Protein AF-A0AAV2S7S5-F1 (afdb_monomer_lite)

pLDDT: mean 85.5, std 11.28, range [44.62, 97.06]

Radius of gyration: 20.12 Å; chains: 1; bounding box: 45×41×48 Å

Secondary structure (DSSP, 8-state):
-------TTSPPPTT----------TTS-SSHHHHTT-TTTSHHHHHHHHSSHHHHS-TTTSTTTSSGGG-EEE-TTS-EEEHHHHIIIIIHHHHHHHTT-

Organism: Meganyctiphanes norvegica (NCBI:txid48144)

Foldseek 3Di:
DDDDPDDPPDDDDPPDDDDDDFDDDPPDQQLVCCVVVVLPPGRSSVCVVVDCRNQPRDCVRCVPCNHLQNDWDQDPVRDIHRPVVCCVPPVVVVVVVVVVD

Sequence (101 aa):
IRFSKRALHAPVPEGTLLVDSYACDSNALPGNGYWLNMLSSNGDGAAACSSGVTELHNSYVNTSAVCGSNLNVLAPNGKIDHISDYARIYLQHYDKESSSK

InterPro domains:
  IPR032063 ADP-ribosylhydrolase MavL-like [PF16062] (8-88)

Structure (mmCIF, N/CA/C/O backbone):
data_AF-A0AAV2S7S5-F1
#
_entry.id   AF-A0AAV2S7S5-F1
#
loop_
_atom_site.group_PDB
_atom_site.id
_atom_site.type_symbol
_atom_site.label_atom_id
_atom_site.label_alt_id
_atom_site.label_comp_id
_atom_site.label_asym_id
_atom_site.label_entity_id
_atom_site.label_seq_id
_atom_site.pdbx_PDB_ins_code
_atom_site.Cartn_x
_atom_site.Cartn_y
_atom_site.Cartn_z
_atom_site.occupancy
_atom_site.B_iso_or_equiv
_atom_site.auth_seq_id
_atom_site.auth_comp_id
_atom_site.auth_asym_id
_atom_site.auth_atom_id
_atom_site.pdbx_PDB_model_num
ATOM 1 N N . ILE A 1 1 ? 22.597 -8.165 9.514 1.00 83.06 1 ILE A N 1
ATOM 2 C CA . ILE A 1 1 ? 22.2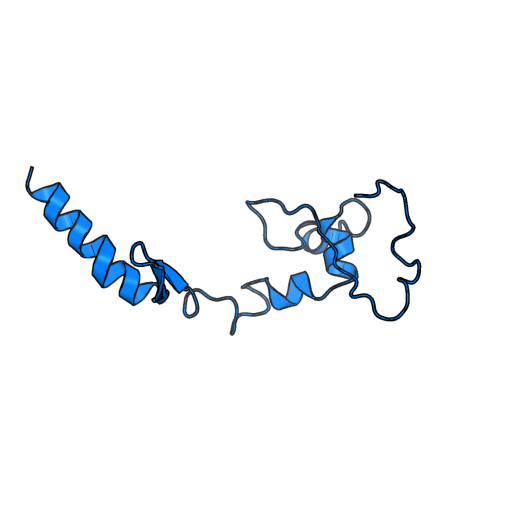35 -7.055 8.594 1.00 83.06 1 ILE A CA 1
ATOM 3 C C . ILE A 1 1 ? 23.429 -6.812 7.674 1.00 83.06 1 ILE A C 1
ATOM 5 O O . ILE A 1 1 ? 24.534 -6.686 8.187 1.00 83.06 1 ILE A O 1
ATOM 9 N N . ARG A 1 2 ? 23.242 -6.836 6.345 1.00 87.19 2 ARG A N 1
ATOM 10 C CA . ARG A 1 2 ? 24.316 -6.664 5.346 1.00 87.19 2 ARG A CA 1
ATOM 11 C C . ARG A 1 2 ? 24.067 -5.383 4.554 1.00 87.19 2 ARG A C 1
ATOM 13 O O . ARG A 1 2 ? 23.088 -5.310 3.821 1.00 87.19 2 ARG A O 1
ATOM 20 N N . PHE A 1 3 ? 24.966 -4.411 4.655 1.00 91.12 3 PHE A N 1
ATOM 21 C CA . PHE A 1 3 ? 24.925 -3.206 3.826 1.00 91.12 3 PHE A CA 1
ATOM 22 C C . PHE A 1 3 ? 25.658 -3.475 2.508 1.00 91.12 3 PHE A C 1
ATOM 24 O O . PHE A 1 3 ? 26.828 -3.856 2.514 1.00 91.12 3 PHE A O 1
ATOM 31 N N . SER A 1 4 ? 24.979 -3.332 1.368 1.00 87.94 4 SER A N 1
ATOM 32 C CA . SER A 1 4 ? 25.592 -3.551 0.051 1.00 87.94 4 SER A CA 1
ATOM 33 C C . SER A 1 4 ? 24.877 -2.772 -1.047 1.00 87.94 4 SER A C 1
ATOM 35 O O . SER A 1 4 ? 23.653 -2.688 -1.033 1.00 87.94 4 SER A O 1
ATOM 37 N N . LYS A 1 5 ? 25.626 -2.286 -2.042 1.00 83.62 5 LYS A N 1
ATOM 38 C CA . LYS A 1 5 ? 25.084 -1.711 -3.286 1.00 83.62 5 LYS A CA 1
ATOM 39 C C . LYS A 1 5 ? 24.757 -2.820 -4.295 1.00 83.62 5 LYS A C 1
ATOM 41 O O . LYS A 1 5 ? 25.356 -2.896 -5.364 1.00 83.62 5 LYS A O 1
ATOM 46 N N . ARG A 1 6 ? 23.884 -3.752 -3.913 1.00 83.62 6 ARG A N 1
ATOM 47 C CA . ARG A 1 6 ? 23.437 -4.837 -4.799 1.00 83.62 6 ARG A CA 1
ATOM 48 C C . ARG A 1 6 ? 22.590 -4.248 -5.933 1.00 83.62 6 ARG A C 1
ATOM 50 O O . ARG A 1 6 ? 21.778 -3.364 -5.686 1.00 83.62 6 ARG A O 1
ATOM 57 N N . ALA A 1 7 ? 22.760 -4.749 -7.155 1.00 80.69 7 ALA A N 1
ATOM 58 C CA . ALA A 1 7 ? 21.891 -4.375 -8.267 1.00 80.69 7 ALA A CA 1
ATOM 59 C C . ALA A 1 7 ? 20.449 -4.843 -7.999 1.00 80.69 7 ALA A C 1
ATOM 61 O O . ALA A 1 7 ? 20.242 -6.003 -7.641 1.00 80.69 7 ALA A O 1
ATOM 62 N N . LEU A 1 8 ? 19.463 -3.959 -8.192 1.00 72.44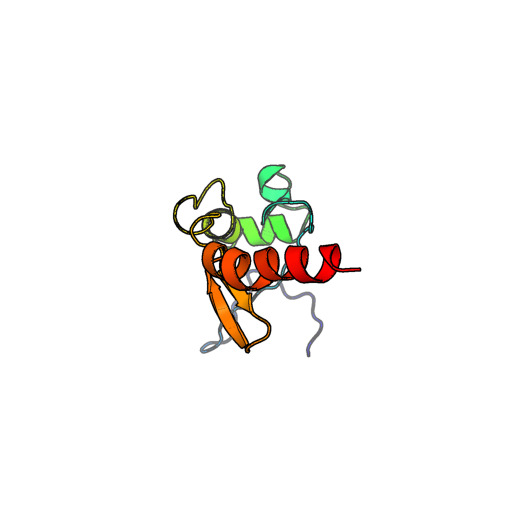 8 LEU A N 1
ATOM 63 C CA . LEU A 1 8 ? 18.043 -4.235 -7.918 1.00 72.44 8 LEU A CA 1
ATOM 64 C C . LEU A 1 8 ? 17.517 -5.464 -8.678 1.00 72.44 8 LEU A C 1
ATOM 66 O O . LEU A 1 8 ? 16.792 -6.271 -8.113 1.00 72.44 8 LEU A O 1
ATOM 70 N N . HIS A 1 9 ? 17.948 -5.644 -9.929 1.00 77.19 9 HIS A N 1
ATOM 71 C CA . HIS A 1 9 ? 17.524 -6.743 -10.804 1.00 77.19 9 HIS A CA 1
ATOM 72 C C . HIS A 1 9 ? 18.302 -8.051 -10.589 1.00 77.19 9 HIS A C 1
ATOM 74 O O . HIS A 1 9 ? 18.075 -9.025 -11.304 1.00 77.19 9 HIS A O 1
ATOM 80 N N . ALA A 1 10 ? 19.259 -8.089 -9.656 1.00 86.69 10 ALA A N 1
ATOM 81 C CA . ALA A 1 10 ? 19.981 -9.323 -9.388 1.00 86.69 10 ALA A CA 1
ATOM 82 C C . ALA A 1 10 ? 19.010 -10.384 -8.828 1.00 86.69 10 ALA A C 1
ATOM 84 O O . ALA A 1 10 ? 18.141 -10.048 -8.015 1.00 86.69 10 ALA A O 1
ATOM 85 N N . PRO A 1 11 ? 19.168 -11.668 -9.189 1.00 88.50 11 PRO A N 1
ATOM 86 C CA . PRO A 1 11 ? 18.337 -12.734 -8.643 1.00 88.50 11 PRO A CA 1
ATOM 87 C C . PRO A 1 11 ? 18.557 -12.874 -7.134 1.00 88.50 11 PRO A C 1
ATOM 89 O O . PRO A 1 11 ? 19.672 -12.687 -6.625 1.00 88.50 11 PRO A O 1
ATOM 92 N N . VAL A 1 12 ? 17.479 -13.151 -6.401 1.00 90.62 12 VAL A N 1
ATOM 93 C CA . VAL A 1 12 ? 17.554 -13.556 -4.991 1.00 90.62 12 VAL A CA 1
ATOM 94 C C . VAL A 1 12 ? 17.802 -15.066 -4.905 1.00 90.62 12 VAL A C 1
ATOM 96 O O . VAL A 1 12 ? 17.445 -15.778 -5.845 1.00 90.62 12 VAL A O 1
ATOM 99 N N . PRO A 1 13 ? 18.437 -15.573 -3.831 1.00 92.75 13 PRO A N 1
ATOM 100 C CA . PRO A 1 13 ? 18.617 -17.010 -3.650 1.00 92.75 13 PRO A CA 1
ATOM 101 C C . PRO A 1 13 ? 17.288 -17.766 -3.726 1.00 92.75 13 PRO A C 1
ATOM 103 O O . PRO A 1 13 ? 16.247 -17.259 -3.302 1.00 92.75 13 PRO A O 1
ATOM 106 N N . GLU A 1 14 ? 17.329 -18.990 -4.241 1.00 95.31 14 GLU A N 1
ATOM 107 C CA . GLU A 1 14 ? 16.149 -19.849 -4.307 1.00 95.31 14 GLU A CA 1
ATOM 108 C C . GLU A 1 14 ? 15.564 -20.096 -2.905 1.00 95.31 14 GLU A C 1
ATOM 110 O O . GLU A 1 14 ? 16.291 -20.162 -1.912 1.00 95.31 14 GLU A O 1
ATOM 115 N N . GLY A 1 15 ? 14.234 -20.181 -2.814 1.00 96.19 15 GLY A N 1
ATOM 116 C CA . GLY A 1 15 ? 13.525 -20.354 -1.543 1.00 96.19 15 GLY A CA 1
ATOM 117 C C . GLY A 1 15 ? 13.441 -19.095 -0.671 1.00 96.19 15 GLY A C 1
ATOM 118 O O . GLY A 1 15 ? 13.037 -19.192 0.486 1.00 96.19 15 GLY A O 1
ATOM 119 N N . THR A 1 16 ? 13.801 -17.917 -1.194 1.00 93.56 16 THR A N 1
ATOM 120 C CA . THR A 1 16 ? 13.676 -16.640 -0.471 1.00 93.56 16 THR A CA 1
ATOM 121 C C . THR A 1 16 ? 12.552 -15.764 -1.028 1.00 93.56 16 THR A C 1
ATOM 123 O O . THR A 1 16 ? 12.252 -15.800 -2.219 1.00 93.56 16 THR A O 1
ATOM 126 N N . LEU A 1 17 ? 11.929 -14.961 -0.156 1.00 89.81 17 LEU A N 1
ATOM 127 C CA . LEU A 1 17 ? 10.979 -13.916 -0.541 1.00 89.81 17 LEU A CA 1
ATOM 128 C C . LEU A 1 17 ? 11.723 -12.583 -0.677 1.00 89.81 17 LEU A C 1
ATOM 130 O O . LEU A 1 17 ? 12.357 -12.127 0.276 1.00 89.81 17 LEU A O 1
ATOM 134 N N . LEU A 1 18 ? 11.629 -11.949 -1.847 1.00 87.81 18 LEU A N 1
ATOM 135 C CA . LEU A 1 18 ? 12.118 -10.587 -2.039 1.00 87.81 18 LEU A CA 1
ATOM 136 C C . LEU A 1 18 ? 11.160 -9.610 -1.349 1.00 87.81 18 LEU A C 1
ATOM 138 O O . LEU A 1 18 ? 9.992 -9.518 -1.715 1.00 87.81 18 LEU A O 1
ATOM 142 N N . VAL A 1 19 ? 11.675 -8.880 -0.363 1.00 87.38 19 VAL A N 1
ATOM 143 C CA . VAL A 1 19 ? 10.973 -7.786 0.311 1.00 87.38 19 VAL A CA 1
ATOM 144 C C . VAL A 1 19 ? 11.781 -6.520 0.086 1.00 87.38 19 VAL A C 1
ATOM 146 O O . VAL A 1 19 ? 12.994 -6.523 0.304 1.00 87.38 19 VAL A O 1
ATOM 149 N N . ASP A 1 20 ? 11.109 -5.458 -0.341 1.00 83.12 20 ASP A N 1
ATOM 150 C CA . ASP A 1 20 ? 11.706 -4.142 -0.526 1.00 83.12 20 ASP A CA 1
ATOM 151 C C . ASP A 1 20 ? 11.027 -3.110 0.379 1.00 83.12 20 ASP A C 1
ATOM 153 O O . ASP A 1 20 ? 9.840 -3.214 0.699 1.00 83.12 20 ASP A O 1
ATOM 157 N N . SER A 1 21 ? 11.801 -2.117 0.801 1.00 85.88 21 SER A N 1
ATOM 158 C CA . SER A 1 21 ? 11.333 -0.973 1.574 1.00 85.88 21 SER A CA 1
ATOM 159 C C . SER A 1 21 ? 11.729 0.292 0.834 1.00 85.88 21 SER A C 1
ATOM 161 O O . SER A 1 21 ? 12.909 0.485 0.543 1.00 85.88 21 SER A O 1
ATOM 163 N N . TYR A 1 22 ? 10.775 1.179 0.594 1.00 85.00 22 TYR A N 1
ATOM 164 C CA . TYR A 1 22 ? 11.018 2.437 -0.098 1.00 85.00 22 TYR A CA 1
ATOM 165 C C . TYR A 1 22 ? 10.712 3.621 0.820 1.00 85.00 22 TYR A C 1
ATOM 167 O O . TYR A 1 22 ? 9.918 3.520 1.757 1.00 85.00 22 TYR A O 1
ATOM 175 N N . ALA A 1 23 ? 11.372 4.749 0.564 1.00 83.50 23 ALA A N 1
ATOM 176 C CA . ALA A 1 23 ? 11.066 5.996 1.248 1.00 83.50 23 ALA A CA 1
ATOM 177 C C . ALA A 1 23 ? 9.763 6.567 0.680 1.00 83.50 23 ALA A C 1
ATOM 179 O O . ALA A 1 23 ? 9.648 6.703 -0.530 1.00 83.50 23 ALA A O 1
ATOM 180 N N . CYS A 1 24 ? 8.802 6.891 1.542 1.00 82.44 24 CYS A N 1
ATOM 181 C CA . CYS A 1 24 ? 7.542 7.520 1.156 1.00 82.44 24 CYS A CA 1
ATOM 182 C C . CYS A 1 24 ? 7.409 8.871 1.858 1.00 82.44 24 CYS A C 1
ATOM 184 O O . CYS A 1 24 ? 7.704 8.976 3.051 1.00 82.44 24 CYS A O 1
ATOM 186 N N . ASP A 1 25 ? 6.906 9.871 1.139 1.00 85.12 25 ASP A N 1
ATOM 187 C CA . ASP A 1 25 ? 6.564 11.164 1.722 1.00 85.12 25 ASP A CA 1
ATOM 188 C C . ASP A 1 25 ? 5.221 11.068 2.459 1.00 85.12 25 ASP A C 1
ATOM 190 O O . ASP A 1 25 ? 4.231 10.577 1.916 1.00 85.12 25 ASP A O 1
ATOM 194 N N . SER A 1 26 ? 5.168 11.534 3.711 1.00 82.31 26 SER A N 1
ATOM 195 C CA . SER A 1 26 ? 3.988 11.388 4.582 1.00 82.31 26 SER A CA 1
ATOM 196 C C . SER A 1 26 ? 2.775 12.211 4.141 1.00 82.31 26 SER A C 1
ATOM 198 O O . SER A 1 26 ? 1.659 11.957 4.592 1.00 82.31 26 SER A O 1
ATOM 200 N N . ASN A 1 27 ? 2.984 13.200 3.275 1.00 87.75 27 ASN A N 1
ATOM 201 C CA . ASN A 1 27 ? 1.953 14.076 2.728 1.00 87.75 27 ASN A CA 1
ATOM 202 C C . ASN A 1 27 ? 1.545 13.702 1.293 1.00 87.75 27 ASN A C 1
ATOM 204 O O . ASN A 1 27 ? 0.831 14.477 0.654 1.00 87.75 27 ASN A O 1
ATOM 208 N N . ALA A 1 28 ? 1.998 12.558 0.776 1.00 88.06 28 ALA A N 1
ATOM 209 C CA . ALA A 1 28 ? 1.720 12.133 -0.586 1.00 88.06 28 ALA A CA 1
ATOM 210 C C . ALA A 1 28 ? 1.176 10.700 -0.643 1.00 88.06 28 ALA A C 1
ATOM 212 O O . ALA A 1 28 ? 1.339 9.903 0.279 1.00 88.06 28 ALA A O 1
ATOM 213 N N . LEU A 1 29 ? 0.503 10.377 -1.748 1.00 87.81 29 LEU A N 1
ATOM 214 C CA . LEU A 1 29 ? 0.084 9.006 -2.025 1.00 87.81 29 LEU A CA 1
ATOM 215 C C . LEU A 1 29 ? 1.308 8.137 -2.353 1.00 87.81 29 LEU A C 1
ATOM 217 O O . LEU A 1 29 ? 2.286 8.660 -2.896 1.00 87.81 29 LEU A O 1
ATOM 221 N N . PRO A 1 30 ? 1.251 6.820 -2.090 1.00 87.81 30 PRO A N 1
ATOM 222 C CA . PRO A 1 30 ? 2.333 5.903 -2.428 1.00 87.81 30 PRO A CA 1
ATOM 223 C C . PRO A 1 30 ? 2.771 6.024 -3.893 1.00 87.81 30 PRO A C 1
ATOM 225 O O . PRO A 1 30 ? 1.934 6.073 -4.801 1.00 87.81 30 PRO A O 1
ATOM 228 N N . GLY A 1 31 ? 4.089 6.084 -4.109 1.00 84.62 31 GLY A N 1
ATOM 229 C CA . GLY A 1 31 ? 4.679 6.312 -5.429 1.00 84.62 31 GLY A CA 1
ATOM 230 C C . GLY A 1 31 ? 4.535 7.754 -5.927 1.00 84.62 31 GLY A C 1
ATOM 231 O O . GLY A 1 31 ? 4.252 7.963 -7.100 1.00 84.62 31 GLY A O 1
ATOM 232 N N . ASN A 1 32 ? 4.683 8.773 -5.077 1.00 85.06 32 ASN A N 1
ATOM 233 C CA . ASN A 1 32 ? 4.501 10.172 -5.488 1.00 85.06 32 ASN A CA 1
ATOM 234 C C . ASN A 1 32 ? 5.402 10.611 -6.650 1.00 85.06 32 ASN A C 1
ATOM 236 O O . ASN A 1 32 ? 4.933 11.318 -7.545 1.00 85.06 32 ASN A O 1
ATOM 240 N N . GLY A 1 33 ? 6.638 10.123 -6.707 1.00 86.31 33 GLY A N 1
ATOM 241 C CA . GLY A 1 33 ? 7.523 10.297 -7.852 1.00 86.31 33 GLY A CA 1
ATOM 242 C C . GLY A 1 33 ? 6.954 9.719 -9.142 1.00 86.31 33 GLY A C 1
ATOM 243 O O . GLY A 1 33 ? 7.065 10.352 -10.187 1.00 86.31 33 GLY A O 1
ATOM 244 N N . TYR A 1 34 ? 6.274 8.573 -9.086 1.00 86.94 34 TYR A N 1
ATOM 245 C CA . TYR A 1 34 ? 5.593 8.006 -10.252 1.00 86.94 34 TYR A CA 1
ATOM 246 C C . TYR A 1 34 ? 4.515 8.954 -10.789 1.00 86.94 34 TYR A C 1
ATOM 248 O O . TYR A 1 34 ? 4.496 9.248 -11.984 1.00 86.94 34 TYR A O 1
ATOM 256 N N . TRP A 1 35 ? 3.696 9.529 -9.905 1.00 86.31 35 TRP A N 1
ATOM 257 C CA . TRP A 1 35 ? 2.660 10.499 -10.287 1.00 86.31 35 TRP A CA 1
ATOM 258 C C . TRP A 1 35 ? 3.234 11.806 -10.863 1.00 86.31 35 TRP A C 1
ATOM 260 O O . TRP A 1 35 ? 2.565 12.478 -11.646 1.00 86.31 35 TRP A O 1
ATOM 270 N N . LEU A 1 36 ? 4.482 12.147 -10.521 1.00 87.62 36 LEU A N 1
ATOM 271 C CA . LEU A 1 36 ? 5.228 13.295 -11.055 1.00 87.62 36 LEU A CA 1
ATOM 272 C C . LEU A 1 36 ? 6.144 12.942 -12.242 1.00 87.62 36 LEU A C 1
ATOM 274 O O . LEU A 1 36 ? 6.929 13.784 -12.678 1.00 87.62 36 LEU A O 1
ATOM 278 N N . ASN A 1 37 ? 6.065 11.715 -12.770 1.00 85.44 37 ASN A N 1
ATOM 279 C CA . ASN A 1 37 ? 6.928 11.206 -13.843 1.00 85.44 37 ASN A CA 1
ATOM 280 C C . ASN A 1 37 ? 8.440 11.210 -13.499 1.00 85.44 37 ASN A C 1
ATOM 282 O O . ASN A 1 37 ? 9.307 11.252 -14.372 1.00 85.44 37 ASN A O 1
ATOM 286 N N . MET A 1 38 ? 8.768 11.142 -12.209 1.00 84.75 38 MET A N 1
ATOM 287 C CA . MET A 1 38 ? 10.116 11.089 -11.634 1.00 84.75 38 MET A CA 1
ATOM 288 C C . MET A 1 38 ? 10.602 9.640 -11.457 1.00 84.75 38 MET A C 1
ATOM 290 O O . MET A 1 38 ? 11.023 9.224 -10.381 1.00 84.75 38 MET A O 1
ATOM 294 N N . LEU A 1 39 ? 10.548 8.848 -12.529 1.00 78.69 39 LEU A N 1
ATOM 295 C CA . LEU A 1 39 ? 10.658 7.381 -12.470 1.00 78.69 39 LEU A CA 1
ATOM 296 C C . LEU A 1 39 ? 12.039 6.839 -12.055 1.00 78.69 39 LEU A C 1
ATOM 298 O O . LEU A 1 39 ? 12.147 5.694 -11.626 1.00 78.69 39 LEU A O 1
ATOM 302 N N . SER A 1 40 ? 13.103 7.632 -12.202 1.00 70.25 40 SER A N 1
ATOM 303 C CA . SER A 1 40 ? 14.491 7.184 -11.999 1.00 70.25 40 SER A CA 1
ATOM 304 C C . SER A 1 40 ? 15.269 7.989 -10.959 1.00 70.25 40 SER A C 1
ATOM 306 O O . SER A 1 40 ? 16.461 7.749 -10.770 1.00 70.25 40 SER A O 1
ATOM 308 N N . SER A 1 41 ? 14.640 8.980 -10.325 1.00 67.75 41 SER A N 1
ATOM 309 C CA . SER A 1 41 ? 15.318 9.914 -9.415 1.00 67.75 41 SER A CA 1
ATOM 310 C C . SER A 1 41 ? 15.080 9.625 -7.934 1.00 67.75 41 SER A C 1
ATOM 312 O O . SER A 1 41 ? 15.777 10.201 -7.102 1.00 67.75 41 SER A O 1
ATOM 314 N N . ASN A 1 42 ? 14.117 8.764 -7.590 1.00 71.75 42 ASN A N 1
ATOM 315 C CA . ASN A 1 42 ? 13.745 8.477 -6.206 1.00 71.75 42 ASN A CA 1
ATOM 316 C C . ASN A 1 42 ? 13.351 6.999 -5.985 1.00 71.75 42 ASN A C 1
ATOM 318 O O . ASN A 1 42 ? 13.131 6.237 -6.928 1.00 71.75 42 ASN A O 1
ATOM 322 N N . GLY A 1 43 ? 13.352 6.572 -4.717 1.00 76.25 43 GLY A N 1
ATOM 323 C CA . GLY A 1 43 ? 13.108 5.175 -4.337 1.00 76.25 43 GLY A CA 1
ATOM 324 C C . GLY A 1 43 ? 11.643 4.747 -4.468 1.00 76.25 43 GLY A C 1
ATOM 325 O O . GLY A 1 43 ? 11.371 3.604 -4.818 1.00 76.25 43 GLY A O 1
ATOM 326 N N . ASP A 1 44 ? 10.701 5.658 -4.241 1.00 79.00 44 ASP A N 1
ATOM 327 C CA . ASP A 1 44 ? 9.257 5.455 -4.411 1.00 79.00 44 ASP A CA 1
ATOM 328 C C . ASP A 1 44 ? 8.844 5.309 -5.881 1.00 79.00 44 ASP A C 1
ATOM 330 O O . ASP A 1 44 ? 7.993 4.473 -6.180 1.00 79.00 44 ASP A O 1
ATOM 334 N N . GLY A 1 45 ? 9.464 6.042 -6.813 1.00 81.56 45 GLY A N 1
ATOM 335 C CA . GLY A 1 45 ? 9.249 5.855 -8.249 1.00 81.56 45 GLY A CA 1
ATOM 336 C C . GLY A 1 45 ? 9.741 4.486 -8.723 1.00 81.56 45 GLY A C 1
ATOM 337 O O . GLY A 1 45 ? 9.037 3.794 -9.460 1.00 81.56 45 GLY A O 1
ATOM 338 N N . ALA A 1 46 ? 10.905 4.042 -8.237 1.00 81.62 46 ALA A N 1
ATOM 339 C CA . ALA A 1 46 ? 11.417 2.700 -8.519 1.00 81.62 46 ALA A CA 1
ATOM 340 C C . ALA A 1 46 ? 10.507 1.602 -7.938 1.00 81.62 46 ALA A C 1
ATOM 342 O O . ALA A 1 46 ? 10.223 0.613 -8.622 1.00 81.62 46 ALA A O 1
ATOM 343 N N . ALA A 1 47 ? 10.008 1.788 -6.712 1.00 85.31 47 ALA A N 1
ATOM 344 C CA . ALA A 1 47 ? 9.059 0.872 -6.084 1.00 85.31 47 ALA A CA 1
ATOM 345 C C . ALA A 1 47 ? 7.727 0.821 -6.844 1.00 85.31 47 ALA A C 1
ATOM 347 O O . ALA A 1 47 ? 7.203 -0.265 -7.075 1.00 85.31 47 ALA A O 1
ATOM 348 N N . ALA A 1 48 ? 7.209 1.962 -7.302 1.00 88.12 48 ALA A N 1
ATOM 349 C CA . ALA A 1 48 ? 6.030 2.024 -8.165 1.00 88.12 48 ALA A CA 1
ATOM 350 C C . ALA A 1 48 ? 6.236 1.271 -9.488 1.00 88.12 48 ALA A C 1
ATOM 352 O O . ALA A 1 48 ? 5.385 0.490 -9.886 1.00 88.12 48 ALA A O 1
ATOM 353 N N . CYS A 1 49 ? 7.392 1.427 -10.142 1.00 85.81 49 CYS A N 1
ATOM 354 C CA . CYS A 1 49 ? 7.660 0.758 -11.421 1.00 85.81 49 CYS A CA 1
ATOM 355 C C . CYS A 1 49 ? 7.874 -0.762 -11.307 1.00 85.81 49 CYS A C 1
ATOM 357 O O . CYS A 1 49 ? 7.781 -1.470 -12.307 1.00 85.81 49 CYS A O 1
ATOM 359 N N . SER A 1 50 ? 8.235 -1.264 -10.124 1.00 85.88 50 SER A N 1
ATOM 360 C CA . SER A 1 50 ? 8.616 -2.669 -9.909 1.00 85.88 50 SER A CA 1
ATOM 361 C C . SER A 1 50 ? 7.652 -3.446 -9.008 1.00 85.88 50 SER A C 1
ATOM 363 O O . SER A 1 50 ? 7.867 -4.632 -8.757 1.00 85.88 50 SER A O 1
ATOM 365 N N . SER A 1 51 ? 6.577 -2.805 -8.544 1.00 87.88 51 SER A N 1
ATOM 366 C CA . SER A 1 51 ? 5.545 -3.404 -7.694 1.00 87.88 51 SER A CA 1
ATOM 367 C C . SER A 1 51 ? 4.153 -2.883 -8.070 1.00 87.88 51 SER A C 1
ATOM 369 O O . SER A 1 51 ? 4.019 -2.078 -8.978 1.00 87.88 51 SER A O 1
ATOM 371 N N . GLY A 1 52 ? 3.111 -3.337 -7.366 1.00 90.62 52 GLY A N 1
ATOM 372 C CA . GLY A 1 52 ? 1.744 -2.819 -7.520 1.00 90.62 52 GLY A CA 1
ATOM 373 C C . GLY A 1 52 ? 1.362 -1.756 -6.487 1.00 90.62 52 GLY A C 1
ATOM 374 O O . GLY A 1 52 ? 0.184 -1.611 -6.169 1.00 90.62 52 GLY A O 1
ATOM 375 N N . VAL A 1 53 ? 2.332 -1.090 -5.848 1.00 91.00 53 VAL A N 1
ATOM 376 C CA . VAL A 1 53 ? 2.058 -0.200 -4.705 1.00 91.00 53 VAL A CA 1
ATOM 377 C C . VAL A 1 53 ? 1.189 1.006 -5.085 1.00 91.00 53 VAL A C 1
ATOM 379 O O . VAL A 1 53 ? 0.331 1.416 -4.301 1.00 91.00 53 VAL A O 1
ATOM 382 N N . THR A 1 54 ? 1.361 1.535 -6.298 1.00 90.50 54 THR A N 1
ATOM 383 C CA . THR A 1 54 ? 0.576 2.651 -6.844 1.00 90.50 54 THR A CA 1
ATOM 384 C C . THR A 1 54 ? -0.874 2.278 -7.103 1.00 90.50 54 THR A C 1
ATOM 386 O O . THR A 1 54 ? -1.762 3.105 -6.924 1.00 90.50 54 THR A O 1
ATOM 389 N N . GLU A 1 55 ? -1.132 1.039 -7.495 1.00 91.56 55 GLU A N 1
ATOM 390 C CA . GLU A 1 55 ? -2.461 0.527 -7.792 1.00 91.56 55 GLU A CA 1
ATOM 391 C C . GLU A 1 55 ? -3.161 0.097 -6.513 1.00 91.56 55 GLU A C 1
ATOM 393 O O . GLU A 1 55 ? -4.316 0.442 -6.292 1.00 91.56 55 GLU A O 1
ATOM 398 N N . LEU A 1 56 ? -2.460 -0.645 -5.656 1.00 93.12 56 LEU A N 1
ATOM 399 C CA . LEU A 1 56 ? -3.065 -1.295 -4.503 1.00 93.12 56 LEU A CA 1
ATOM 400 C C . LEU A 1 56 ? -3.342 -0.326 -3.360 1.00 93.12 56 LEU A C 1
ATOM 402 O O . LEU A 1 56 ? -4.343 -0.516 -2.673 1.00 93.12 56 LEU A O 1
ATOM 406 N N . HIS A 1 57 ? -2.477 0.668 -3.133 1.00 91.38 57 HIS A N 1
ATOM 407 C CA . HIS A 1 57 ? -2.538 1.532 -1.945 1.00 91.38 57 HIS A CA 1
ATOM 408 C C . HIS A 1 57 ? -3.046 2.953 -2.230 1.00 91.38 57 HIS A C 1
ATOM 410 O O . HIS A 1 57 ? -3.140 3.768 -1.312 1.00 91.38 57 HIS A O 1
ATOM 416 N N . ASN A 1 58 ? -3.376 3.279 -3.480 1.00 92.12 58 ASN A N 1
ATOM 417 C CA . ASN A 1 58 ? -3.897 4.594 -3.838 1.00 92.12 58 ASN A CA 1
ATOM 418 C C . ASN A 1 58 ? -5.432 4.594 -3.810 1.00 92.12 58 ASN A C 1
ATOM 420 O O . ASN A 1 58 ? -6.068 3.869 -4.572 1.00 92.12 58 ASN A O 1
ATOM 424 N N . SER A 1 59 ? -6.030 5.450 -2.978 1.00 93.12 59 SER A N 1
ATOM 425 C CA . SER A 1 59 ? -7.488 5.571 -2.837 1.00 93.12 59 SER A CA 1
ATOM 426 C C . SER A 1 59 ? -8.207 6.103 -4.079 1.00 93.12 59 SER A C 1
ATOM 428 O O . SER A 1 59 ? -9.408 5.888 -4.216 1.00 93.12 59 SER A O 1
ATOM 430 N N . TYR A 1 60 ? -7.499 6.766 -4.997 1.00 92.88 60 TYR A N 1
ATOM 431 C CA . TYR A 1 60 ? -8.051 7.198 -6.285 1.00 92.88 60 TYR A CA 1
ATOM 432 C C . TYR A 1 60 ? -8.048 6.085 -7.338 1.00 92.88 60 TYR A C 1
ATOM 434 O O . TYR A 1 60 ? -8.792 6.176 -8.311 1.00 92.88 60 TYR A O 1
ATOM 442 N N . VAL A 1 61 ? -7.230 5.043 -7.155 1.00 93.94 61 VAL A N 1
ATOM 443 C CA . VAL A 1 61 ? -7.125 3.911 -8.089 1.00 93.94 61 VAL A CA 1
ATOM 444 C C . VAL A 1 61 ? -7.902 2.709 -7.552 1.00 93.94 61 VAL A C 1
ATOM 446 O O . VAL A 1 61 ? -8.831 2.232 -8.199 1.00 93.94 61 VAL A O 1
ATOM 449 N N . ASN A 1 62 ? -7.589 2.256 -6.337 1.00 95.12 62 ASN A N 1
ATOM 450 C CA . ASN A 1 62 ? -8.285 1.170 -5.649 1.00 95.12 62 ASN A CA 1
ATOM 451 C C . ASN A 1 62 ? -9.387 1.716 -4.735 1.00 95.12 62 ASN A C 1
ATOM 453 O O . ASN A 1 62 ? -9.336 1.616 -3.507 1.00 95.12 62 ASN A O 1
ATOM 457 N N . THR A 1 63 ? -10.403 2.299 -5.367 1.00 95.62 63 THR A N 1
ATOM 458 C CA . THR A 1 63 ? -11.524 2.970 -4.691 1.00 95.62 63 THR A CA 1
ATOM 459 C C . THR A 1 63 ? -12.406 2.015 -3.885 1.00 95.62 63 THR A C 1
ATOM 461 O O . THR A 1 63 ? -13.110 2.447 -2.974 1.00 95.62 63 THR A O 1
ATOM 464 N N . SER A 1 64 ? -12.377 0.714 -4.191 1.00 95.12 64 SER A N 1
ATOM 465 C CA . SER A 1 64 ? -13.171 -0.295 -3.487 1.00 95.12 64 SER A CA 1
ATOM 466 C C . SER A 1 64 ? -12.527 -0.781 -2.194 1.00 95.12 64 SER A C 1
ATOM 468 O O . SER A 1 64 ? -13.247 -1.021 -1.228 1.00 95.12 64 SER A O 1
ATOM 470 N N . ALA A 1 65 ? -11.200 -0.962 -2.163 1.00 94.94 65 ALA A N 1
ATOM 471 C CA . ALA A 1 65 ? -10.518 -1.487 -0.979 1.00 94.94 65 ALA A CA 1
ATOM 472 C C . ALA A 1 65 ? -9.898 -0.375 -0.123 1.00 94.94 65 ALA A C 1
ATOM 474 O O . ALA A 1 65 ? -9.989 -0.438 1.102 1.00 94.94 65 ALA A O 1
ATOM 475 N N . VAL A 1 66 ? -9.315 0.654 -0.748 1.00 94.62 66 VAL A N 1
ATOM 476 C CA . VAL A 1 66 ? -8.656 1.776 -0.065 1.00 94.62 66 VAL A CA 1
ATOM 477 C C . VAL A 1 66 ? -9.601 2.971 -0.041 1.00 94.62 66 VAL A C 1
ATOM 479 O O . VAL A 1 66 ? -9.489 3.915 -0.820 1.00 94.62 66 VAL A O 1
ATOM 482 N N . CYS A 1 67 ? -10.573 2.922 0.863 1.00 94.38 67 CYS A N 1
ATOM 483 C CA . CYS A 1 67 ? -11.581 3.965 1.006 1.00 94.38 67 CYS A CA 1
ATOM 484 C C . CYS A 1 67 ? -11.977 4.172 2.468 1.00 94.38 67 CYS A C 1
ATOM 486 O O . CYS A 1 67 ? -11.743 3.321 3.326 1.00 94.38 67 CYS A O 1
ATOM 488 N N . GLY A 1 68 ? -12.613 5.313 2.751 1.00 94.19 68 GLY A N 1
ATOM 489 C CA . GLY A 1 68 ? -13.064 5.648 4.104 1.00 94.19 68 GLY A CA 1
ATOM 490 C C . GLY A 1 68 ? -14.064 4.640 4.680 1.00 94.19 68 GLY A C 1
ATOM 491 O O . GLY A 1 68 ? -14.054 4.400 5.880 1.00 94.19 68 GLY A O 1
ATOM 492 N N . SER A 1 69 ? -14.875 3.998 3.832 1.00 95.19 69 SER A N 1
ATOM 493 C CA . SER A 1 69 ? -15.826 2.954 4.244 1.00 95.19 69 SER A CA 1
ATOM 494 C C . SER A 1 69 ? -15.164 1.654 4.706 1.00 95.19 69 SER A C 1
ATOM 496 O O . SER A 1 69 ? -15.829 0.839 5.330 1.00 95.19 69 SER A O 1
ATOM 498 N N . ASN A 1 70 ? -13.874 1.457 4.420 1.00 96.12 70 ASN A N 1
ATOM 499 C CA . ASN A 1 70 ? -13.094 0.318 4.909 1.00 96.12 70 ASN A CA 1
ATOM 500 C C . ASN A 1 70 ? -12.102 0.732 6.009 1.00 96.12 70 ASN A C 1
ATOM 502 O O . ASN A 1 70 ? -11.214 -0.044 6.375 1.00 96.12 70 ASN A O 1
ATOM 506 N N . LEU A 1 71 ? -12.214 1.958 6.531 1.00 95.19 71 LEU A N 1
ATOM 507 C CA . LEU A 1 71 ? -11.315 2.457 7.561 1.00 95.19 71 LEU A CA 1
ATOM 508 C C . LEU A 1 71 ? -11.617 1.781 8.900 1.00 95.19 71 LEU A C 1
ATOM 510 O O . LEU A 1 71 ? -12.711 1.898 9.455 1.00 95.19 71 LEU A O 1
ATOM 514 N N . ASN A 1 72 ? -10.603 1.113 9.438 1.00 96.00 72 ASN A N 1
ATOM 515 C CA . ASN A 1 72 ? -10.648 0.465 10.738 1.00 96.00 72 ASN A CA 1
ATOM 516 C C . ASN A 1 72 ? -9.567 1.044 11.656 1.00 96.00 72 ASN A C 1
ATOM 518 O O . ASN A 1 72 ? -8.495 1.442 11.195 1.00 96.00 72 ASN A O 1
ATOM 522 N N . VAL A 1 73 ? -9.848 1.079 12.956 1.00 95.75 73 VAL A N 1
ATOM 523 C CA . VAL A 1 73 ? -8.979 1.651 13.990 1.00 95.75 73 VAL A CA 1
ATOM 524 C C . VAL A 1 73 ? -8.724 0.599 15.063 1.00 95.75 73 VAL A C 1
ATOM 526 O O . VAL A 1 73 ? -9.646 -0.087 15.500 1.00 95.75 73 VAL A O 1
ATOM 529 N N . LEU A 1 74 ? -7.474 0.481 15.516 1.00 96.25 74 LEU A N 1
ATOM 530 C CA . LEU A 1 74 ? -7.149 -0.288 16.715 1.00 96.25 74 LEU A CA 1
ATOM 531 C C . LEU A 1 74 ? -7.595 0.509 17.949 1.00 96.25 74 LEU A C 1
ATOM 533 O O . LEU A 1 74 ? -6.986 1.521 18.301 1.00 96.25 74 LEU A O 1
ATOM 537 N N . ALA A 1 75 ? -8.672 0.069 18.587 1.00 93.31 75 ALA A N 1
ATOM 538 C CA . ALA A 1 75 ? -9.228 0.696 19.772 1.00 93.31 75 ALA A CA 1
ATOM 539 C C . ALA A 1 75 ? -8.366 0.430 21.028 1.00 93.31 75 ALA A C 1
ATOM 541 O O . ALA A 1 75 ? -7.634 -0.563 21.084 1.00 93.31 75 ALA A O 1
ATOM 542 N N . PRO A 1 76 ? -8.478 1.259 22.090 1.00 91.19 76 PRO A N 1
ATOM 543 C CA . PRO A 1 76 ? -7.718 1.085 23.337 1.00 91.19 76 PRO A CA 1
ATOM 544 C C . PRO A 1 76 ? -7.931 -0.261 24.042 1.00 91.19 76 PRO A C 1
ATOM 546 O O . PRO A 1 76 ? -7.102 -0.684 24.841 1.00 91.19 76 PRO A O 1
ATOM 549 N N . ASN A 1 77 ? -9.041 -0.943 23.752 1.00 89.44 77 ASN A N 1
ATOM 550 C CA . ASN A 1 77 ? -9.342 -2.282 24.260 1.00 89.44 77 ASN A CA 1
ATOM 551 C C . ASN A 1 77 ? -8.601 -3.406 23.496 1.00 89.44 77 ASN A C 1
ATOM 553 O O . ASN A 1 77 ? -8.838 -4.582 23.775 1.00 89.44 77 ASN A O 1
ATOM 557 N N . GLY A 1 78 ? -7.750 -3.061 22.522 1.00 94.69 78 GLY A N 1
ATOM 558 C CA . GLY A 1 78 ? -6.991 -3.996 21.691 1.00 94.69 78 GLY A CA 1
ATOM 559 C C . GLY A 1 78 ? -7.776 -4.613 20.529 1.00 94.69 78 GLY A C 1
ATOM 560 O O . GLY A 1 78 ? -7.246 -5.492 19.851 1.00 94.69 78 GLY A O 1
ATOM 561 N N . LYS A 1 79 ? -9.023 -4.191 20.285 1.00 95.25 79 LYS A N 1
ATOM 562 C CA . LYS A 1 79 ? -9.847 -4.665 19.163 1.00 95.25 79 LYS A CA 1
ATOM 563 C C . LYS A 1 79 ? -9.730 -3.742 17.958 1.00 95.25 79 LYS A C 1
ATOM 565 O O . LYS A 1 79 ? -9.468 -2.553 18.097 1.00 95.25 79 LYS A O 1
ATOM 570 N N . ILE A 1 80 ? -9.944 -4.304 16.774 1.00 97.06 80 ILE A N 1
ATOM 571 C CA . ILE A 1 80 ? -10.069 -3.541 15.535 1.00 97.06 80 ILE A CA 1
ATOM 572 C C . ILE A 1 80 ? -11.551 -3.231 15.340 1.00 97.06 80 ILE A C 1
ATOM 574 O O . ILE A 1 80 ? -12.343 -4.154 15.151 1.00 97.06 80 ILE A O 1
ATOM 578 N N . ASP A 1 81 ? -11.899 -1.950 15.381 1.00 96.38 81 ASP A N 1
ATOM 579 C CA . ASP A 1 81 ? -13.260 -1.466 15.172 1.00 96.38 81 ASP A CA 1
ATOM 580 C C . ASP A 1 81 ? -13.344 -0.703 13.846 1.00 96.38 81 ASP A C 1
ATOM 582 O O .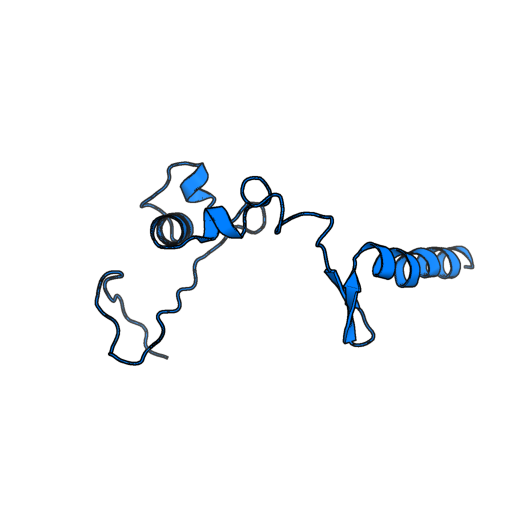 ASP A 1 81 ? -12.422 0.030 13.472 1.00 96.38 81 ASP A O 1
ATOM 586 N N . HIS A 1 82 ? -14.479 -0.814 13.154 1.00 96.88 82 HIS A N 1
ATOM 587 C CA . HIS A 1 82 ? -14.779 0.093 12.051 1.00 96.88 82 HIS A CA 1
ATOM 588 C C . HIS A 1 82 ? -14.867 1.535 12.580 1.00 96.88 82 HIS A C 1
ATOM 590 O O . HIS A 1 82 ? -15.355 1.767 13.692 1.00 96.88 82 HIS A O 1
ATOM 596 N N . ILE A 1 83 ? -14.432 2.525 11.791 1.00 95.75 83 ILE A N 1
ATOM 597 C CA . ILE A 1 83 ? -14.340 3.927 12.238 1.00 95.75 83 ILE A CA 1
ATOM 598 C C . ILE A 1 83 ? -15.659 4.474 12.812 1.00 95.75 83 ILE A C 1
ATOM 600 O O . ILE A 1 83 ? -15.640 5.253 13.765 1.00 95.75 83 ILE A O 1
ATOM 604 N N . SER A 1 84 ? -16.812 4.042 12.290 1.00 94.69 84 SER A N 1
ATOM 605 C CA . SER A 1 84 ? -18.123 4.461 12.809 1.00 94.69 84 SER A CA 1
ATOM 606 C C . SER A 1 84 ? -18.390 3.954 14.226 1.00 94.69 84 SER A C 1
ATOM 608 O O . SER A 1 84 ? -18.927 4.693 15.052 1.00 94.69 84 SER A O 1
ATOM 610 N N . ASP A 1 85 ? -18.014 2.708 14.522 1.00 94.38 85 ASP A N 1
ATOM 611 C CA . ASP A 1 85 ? -18.170 2.127 15.854 1.00 94.38 85 ASP A CA 1
ATOM 612 C C . ASP A 1 85 ? -17.189 2.749 16.834 1.00 94.38 85 ASP A C 1
ATOM 614 O O . ASP A 1 85 ? -17.588 3.131 17.937 1.00 94.38 85 ASP A O 1
ATOM 618 N N . TYR A 1 86 ? -15.948 2.956 16.393 1.00 94.50 86 TYR A N 1
ATOM 619 C CA . TYR A 1 86 ? -14.958 3.681 17.173 1.00 94.50 86 TYR A CA 1
ATOM 620 C C . TYR A 1 86 ? -15.458 5.085 17.547 1.00 94.50 86 TYR A C 1
ATOM 622 O O . TYR A 1 86 ? -15.450 5.451 18.721 1.00 94.50 86 TYR A O 1
ATOM 630 N N . ALA A 1 87 ? -15.960 5.861 16.581 1.00 93.38 87 ALA A N 1
ATOM 631 C CA . ALA A 1 87 ? -16.464 7.212 16.827 1.00 93.38 87 ALA A CA 1
ATOM 632 C C . ALA A 1 87 ? -17.658 7.227 17.796 1.00 93.38 87 ALA A C 1
ATOM 634 O O . ALA A 1 87 ? -17.700 8.033 18.730 1.00 93.38 87 ALA A O 1
ATOM 635 N N . ARG A 1 88 ? -18.611 6.306 17.617 1.00 92.00 88 ARG A N 1
ATOM 636 C CA . ARG A 1 88 ? -19.781 6.171 18.495 1.00 92.00 88 ARG A CA 1
ATOM 637 C C . ARG A 1 88 ? -19.390 5.818 19.931 1.00 92.00 88 ARG A C 1
ATOM 639 O O . ARG A 1 88 ? -19.968 6.350 20.873 1.00 92.00 88 ARG A O 1
ATOM 646 N N . ILE A 1 89 ? -18.436 4.908 20.109 1.00 90.25 89 ILE A N 1
ATOM 647 C CA . ILE A 1 89 ? -18.045 4.422 21.436 1.00 90.25 89 ILE A CA 1
ATOM 648 C C . ILE A 1 89 ? -17.095 5.406 22.116 1.00 90.25 89 ILE A C 1
ATOM 650 O O . ILE A 1 89 ? -17.310 5.747 23.272 1.00 90.25 89 ILE A O 1
ATOM 654 N N . TYR A 1 90 ? -16.068 5.884 21.423 1.00 87.38 90 TYR A N 1
ATOM 655 C CA . TYR A 1 90 ? -14.956 6.585 22.064 1.00 87.38 90 TYR A CA 1
ATOM 656 C C . TYR A 1 90 ? -15.006 8.104 21.901 1.00 87.38 90 TYR A C 1
ATOM 658 O O . TYR A 1 90 ? -14.610 8.808 22.823 1.00 87.38 90 TYR A O 1
ATOM 666 N N . LEU A 1 91 ? -15.527 8.633 20.789 1.00 84.12 91 LEU A N 1
ATOM 667 C CA . LEU A 1 91 ? -15.548 10.086 20.558 1.00 84.12 91 LEU A CA 1
ATOM 668 C C . LEU A 1 91 ? -16.793 10.753 21.159 1.00 84.12 91 LEU A C 1
ATOM 670 O O . LEU A 1 91 ? -16.684 11.803 21.781 1.00 84.12 91 LEU A O 1
ATOM 674 N N . GLN A 1 92 ? -17.967 10.116 21.077 1.00 72.81 92 GLN A N 1
ATOM 675 C CA . GLN A 1 92 ? -19.201 10.676 21.661 1.00 72.81 92 GLN A CA 1
ATOM 676 C C . GLN A 1 92 ? -19.202 10.702 23.199 1.00 72.81 92 GLN A C 1
ATOM 678 O O . GLN A 1 92 ? -19.895 11.522 23.802 1.00 72.81 92 GLN A O 1
ATOM 683 N N . HIS A 1 93 ? -18.451 9.806 23.846 1.00 60.84 93 HIS A N 1
ATOM 684 C CA . HIS A 1 93 ? -18.287 9.823 25.303 1.00 60.84 93 HIS A CA 1
ATOM 685 C C . HIS A 1 93 ? -17.267 10.88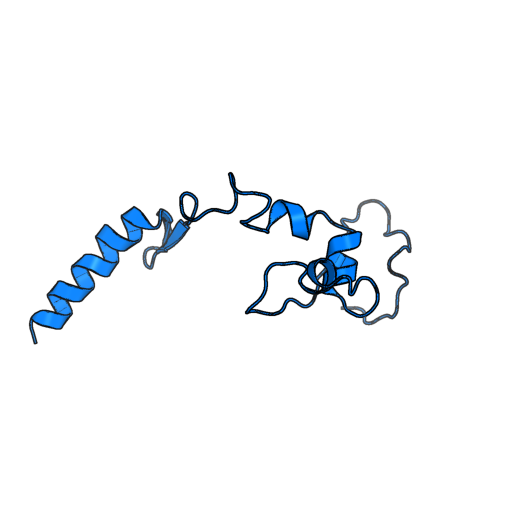0 25.748 1.00 60.84 93 HIS A C 1
ATOM 687 O O . HIS A 1 93 ? -17.437 11.466 26.816 1.00 60.84 93 HIS A O 1
ATOM 693 N N . TYR A 1 94 ? -16.273 11.188 24.907 1.00 56.00 94 TYR A N 1
ATOM 694 C CA . TYR A 1 94 ? -15.254 12.199 25.194 1.00 56.00 94 TYR A CA 1
ATOM 695 C C . TYR A 1 94 ? -15.852 13.608 25.358 1.00 56.00 94 TYR A C 1
ATOM 697 O O . TYR A 1 94 ? -15.489 14.337 26.281 1.00 56.00 94 TYR A O 1
ATOM 705 N N . ASP A 1 95 ? -16.832 13.971 24.525 1.00 58.53 95 ASP A N 1
ATOM 706 C CA . ASP A 1 95 ? -17.506 15.275 24.616 1.00 58.53 95 ASP A CA 1
ATOM 707 C C . ASP A 1 95 ? -18.378 15.415 25.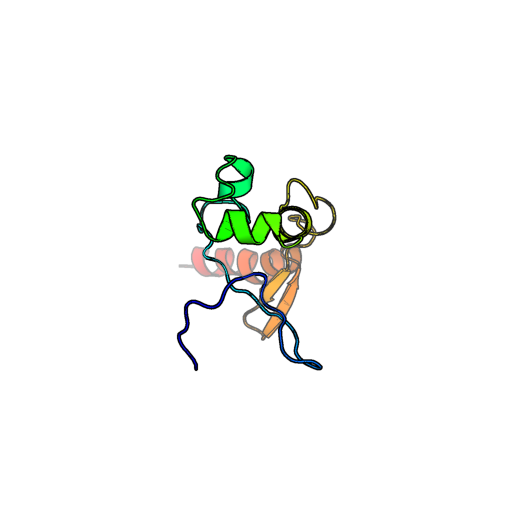874 1.00 58.53 95 ASP A C 1
ATOM 709 O O . ASP A 1 95 ? -18.513 16.506 26.425 1.00 58.53 95 ASP A O 1
ATOM 713 N N . LYS A 1 96 ? -18.947 14.316 26.385 1.00 56.81 96 LYS A N 1
ATOM 714 C CA . LYS A 1 96 ? -19.771 14.362 27.605 1.00 56.81 96 LYS A CA 1
ATOM 715 C C . LYS A 1 96 ? -18.939 14.509 28.876 1.00 56.81 96 LYS A C 1
ATOM 717 O O . LYS A 1 96 ? -19.375 15.192 29.799 1.00 56.81 96 LYS A O 1
ATOM 722 N N . GLU A 1 97 ? -17.757 13.899 28.934 1.00 57.28 97 GLU A N 1
ATOM 723 C CA . GLU A 1 97 ? -16.858 14.038 30.087 1.00 57.28 97 GLU A CA 1
ATOM 724 C C . GLU A 1 97 ? -16.109 15.381 30.096 1.00 57.28 97 GLU A C 1
ATOM 726 O O . GLU A 1 97 ? -15.850 15.925 31.172 1.00 57.28 97 GLU A O 1
ATOM 731 N N . SER A 1 98 ? -15.796 15.953 28.926 1.00 56.56 98 SER A N 1
ATOM 732 C CA . SER A 1 98 ? -15.125 17.260 28.831 1.00 56.56 98 SER A CA 1
ATOM 733 C C . SER A 1 98 ? -16.060 18.443 29.112 1.00 56.56 98 SER A C 1
ATOM 735 O O . SER A 1 98 ? -15.625 19.442 29.679 1.00 56.56 98 SER A O 1
ATOM 737 N N . SER A 1 99 ? -17.351 18.308 28.792 1.00 56.34 99 SER A N 1
ATOM 738 C CA . SER A 1 99 ? -18.366 19.349 28.988 1.00 56.34 99 SER A CA 1
ATOM 739 C C . 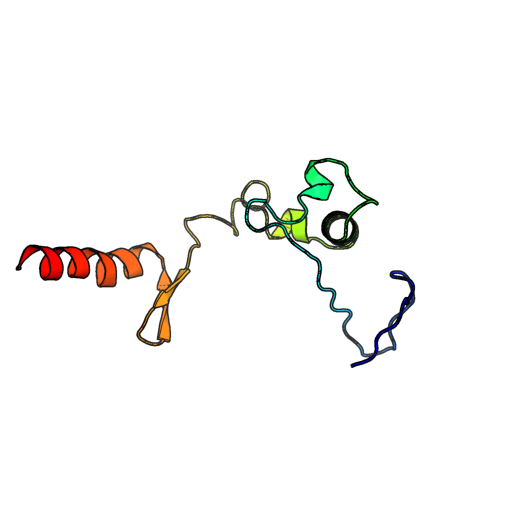SER A 1 99 ? -18.986 19.371 30.398 1.00 56.34 99 SER A C 1
ATOM 741 O O . SER A 1 99 ? -19.883 20.174 30.653 1.00 56.34 99 SER A O 1
ATOM 743 N N . SER A 1 100 ? -18.535 18.495 31.306 1.00 54.72 100 SER A N 1
ATOM 744 C CA . SER A 1 100 ? -18.983 18.413 32.708 1.00 54.72 100 SER A CA 1
ATOM 745 C C . SER A 1 100 ? -17.983 19.031 33.708 1.00 54.72 100 SER A C 1
ATOM 747 O O . SER A 1 100 ? -18.094 18.776 34.912 1.00 54.72 100 SER A O 1
ATOM 749 N N . LYS A 1 101 ? -17.008 19.814 33.231 1.00 44.62 101 LYS A N 1
ATOM 750 C CA . LYS A 1 101 ? -16.063 20.589 34.050 1.00 44.62 101 LYS A CA 1
ATOM 751 C C . LYS A 1 101 ? -16.261 22.086 33.878 1.00 44.62 101 LYS A C 1
ATOM 753 O O . LYS A 1 101 ? -16.546 22.507 32.737 1.00 44.62 101 LYS A O 1
#